Protein AF-A0A961BK94-F1 (afdb_monomer)

Mean predicted aligned error: 3.95 Å

Foldseek 3Di:
DDFDWDKDKDWDKAADPDWADDPVGTDRIWIKMWIWTDDPPFTFIFIQGDDPPPADDPVVQVVCVVHPHGPSNVRGNVRRVLRRVCVVVVHDSCVVVVND

Radius of gyration: 15.51 Å; Cα contacts (8 Å, |Δi|>4): 169; chains: 1; bounding box: 38×26×50 Å

Nearest PDB structures (foldseek):
  4gfi-assembly4_D  TM=8.246E-01  e=3.788E-04  Agrobacterium fabrum str. C58
  3ijq-assembly1_A  TM=8.852E-01  e=9.557E-04  Bacteroides thetaiotaomicron
  3mwc-assembly1_A-2  TM=8.475E-01  e=4.013E-04  Kosmotoga olearia TBF 19.5.1
  2chr-assembly1_A  TM=7.650E-01  e=1.150E-02  Cupriavidus necator
  3cyj-assembly1_A  TM=7.136E-01  e=9.122E-03  Rubrobacter xylanophilus DSM 9941

pLDDT: mean 93.45, std 8.27, range [42.22, 98.5]

Sequence (100 aa):
MSVEVRLRIHRLSIPMRDRFHSAAGGVDTRELVLVEAVDDNVSGWGEAAPFPEQDEAMEELIASIGGTPTPTLAAATECALADLDARRNGAWLGDRLGAE

Secondary structure (DSSP, 8-state):
----PEEEEEEEEEEEEEEEE-SS-EEEEEEEEEEEEEETTEEEEEEE-PPTTTS--HHHHHHHTTSS--HHHHHHHHHHHHHHHHHHTT--HHHHHT--

Structure (mmCIF, N/CA/C/O backbone):
data_AF-A0A961BK94-F1
#
_entry.id   AF-A0A961BK94-F1
#
loop_
_atom_site.group_PDB
_atom_site.id
_atom_site.type_symbol
_atom_site.label_atom_id
_atom_site.label_alt_id
_atom_site.label_comp_id
_atom_site.label_asym_id
_atom_site.label_entity_id
_atom_site.label_seq_id
_atom_site.pdbx_PDB_ins_code
_atom_site.Cartn_x
_atom_site.Cartn_y
_atom_site.Cartn_z
_atom_site.occupancy
_atom_site.B_iso_or_equiv
_atom_site.auth_seq_id
_atom_site.auth_comp_id
_atom_site.auth_asym_id
_atom_site.auth_atom_id
_atom_site.pdbx_PDB_model_num
ATOM 1 N N . MET A 1 1 ? -10.118 6.975 26.126 1.00 42.22 1 MET A N 1
ATOM 2 C CA . MET A 1 1 ? -8.783 6.364 25.961 1.00 42.22 1 MET A CA 1
ATOM 3 C C . MET A 1 1 ? -8.464 6.424 24.481 1.00 42.22 1 MET A C 1
ATOM 5 O O . MET A 1 1 ? -9.193 5.805 23.723 1.00 42.22 1 MET A O 1
ATOM 9 N N . SER A 1 2 ? -7.488 7.225 24.053 1.00 52.47 2 SER A N 1
ATOM 10 C CA . SER A 1 2 ? -6.984 7.137 22.678 1.00 52.47 2 SER A CA 1
ATOM 11 C C . SER A 1 2 ? -6.067 5.924 22.615 1.00 52.47 2 SER A C 1
ATOM 13 O O . SER A 1 2 ? -5.051 5.904 23.310 1.00 52.47 2 SER A O 1
ATOM 15 N N . VAL A 1 3 ? -6.449 4.899 21.861 1.00 62.41 3 VAL A N 1
ATOM 16 C CA . VAL A 1 3 ? -5.548 3.776 21.605 1.00 62.41 3 VAL A CA 1
ATOM 17 C C . VAL A 1 3 ? -4.538 4.216 20.546 1.00 62.41 3 VAL A C 1
ATOM 19 O O . VAL A 1 3 ? -4.891 4.900 19.582 1.00 62.41 3 VAL A O 1
ATOM 22 N N . GLU A 1 4 ? -3.266 3.911 20.784 1.00 83.62 4 GLU A N 1
ATOM 23 C CA . GLU A 1 4 ? -2.164 4.272 19.897 1.00 83.62 4 GLU A CA 1
ATOM 24 C C . GLU A 1 4 ? -2.205 3.385 18.647 1.00 83.62 4 GLU A C 1
ATOM 26 O O . GLU A 1 4 ? -1.984 2.176 18.722 1.00 83.62 4 GLU A O 1
ATOM 31 N N . VAL A 1 5 ? -2.499 3.987 17.492 1.00 92.38 5 VAL A N 1
ATOM 32 C CA . VAL A 1 5 ? -2.445 3.288 16.205 1.00 92.38 5 VAL A CA 1
ATOM 33 C C . VAL A 1 5 ? -0.987 3.015 15.860 1.00 92.38 5 VAL A C 1
ATOM 35 O O . VAL A 1 5 ? -0.180 3.941 15.782 1.00 92.38 5 VAL A O 1
ATOM 38 N N . ARG A 1 6 ? -0.649 1.746 15.619 1.00 95.06 6 ARG A N 1
ATOM 39 C CA . ARG A 1 6 ? 0.688 1.343 15.164 1.00 95.06 6 ARG A CA 1
ATOM 40 C C . ARG A 1 6 ? 0.669 1.050 13.675 1.00 95.06 6 ARG A C 1
ATOM 42 O O . ARG A 1 6 ? -0.191 0.307 13.215 1.00 95.06 6 ARG A O 1
ATOM 49 N N . LEU A 1 7 ? 1.649 1.569 12.944 1.00 96.25 7 LEU A N 1
ATOM 50 C CA . LEU A 1 7 ? 1.845 1.235 11.535 1.00 96.25 7 LEU A CA 1
ATOM 51 C C . LEU A 1 7 ? 2.818 0.059 11.408 1.00 96.25 7 LEU A C 1
ATOM 53 O O . LEU A 1 7 ? 3.907 0.079 11.985 1.00 96.25 7 LEU A O 1
ATOM 57 N N . ARG A 1 8 ? 2.430 -0.966 10.650 1.00 97.12 8 ARG A N 1
ATOM 58 C CA . ARG A 1 8 ? 3.305 -2.059 10.213 1.00 97.12 8 ARG A CA 1
ATOM 59 C C . ARG A 1 8 ? 3.457 -2.002 8.704 1.00 97.12 8 ARG A C 1
ATOM 61 O O . ARG A 1 8 ? 2.505 -1.703 7.991 1.00 97.12 8 ARG A O 1
ATOM 68 N N . ILE A 1 9 ? 4.663 -2.295 8.236 1.00 97.25 9 ILE A N 1
ATOM 69 C CA . ILE A 1 9 ? 5.021 -2.203 6.826 1.00 97.25 9 ILE A CA 1
ATOM 70 C C . ILE A 1 9 ? 5.388 -3.591 6.319 1.00 97.25 9 ILE A C 1
ATOM 72 O O . ILE A 1 9 ? 6.235 -4.264 6.907 1.00 97.25 9 ILE A O 1
ATOM 76 N N . HIS A 1 10 ? 4.768 -3.999 5.215 1.00 97.50 10 HIS A N 1
ATOM 77 C CA . HIS A 1 10 ? 5.001 -5.287 4.572 1.00 97.50 10 HIS A CA 1
ATOM 78 C C . HIS A 1 10 ? 5.458 -5.050 3.138 1.00 97.50 10 HIS A C 1
ATOM 80 O O . HIS A 1 10 ? 4.781 -4.354 2.390 1.00 97.50 10 HIS A O 1
ATOM 86 N N . ARG A 1 11 ? 6.585 -5.635 2.72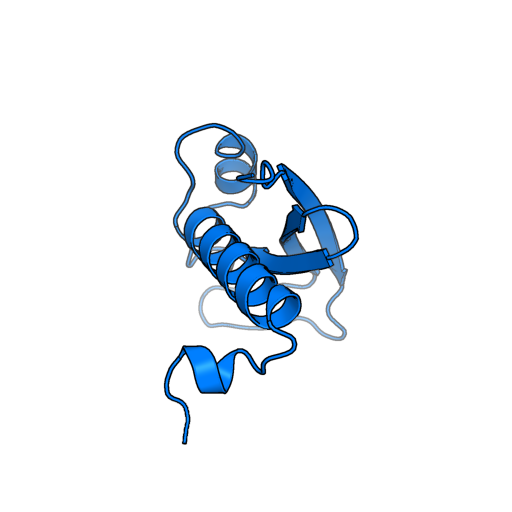8 1.00 95.88 11 ARG A N 1
ATOM 87 C CA . ARG A 1 11 ? 7.033 -5.594 1.329 1.00 95.88 11 ARG A CA 1
ATOM 88 C C . ARG A 1 11 ? 6.560 -6.842 0.599 1.00 95.88 11 ARG A C 1
ATOM 90 O O . ARG A 1 11 ? 6.735 -7.949 1.107 1.00 95.88 11 ARG A O 1
ATOM 97 N N . LEU A 1 12 ? 6.002 -6.665 -0.593 1.00 96.50 12 LEU A N 1
ATOM 98 C CA . LEU A 1 12 ? 5.570 -7.757 -1.452 1.00 96.50 12 LEU A CA 1
ATOM 99 C C . LEU A 1 12 ? 6.204 -7.632 -2.834 1.00 96.50 12 LEU A C 1
ATOM 101 O O . LEU A 1 12 ? 6.409 -6.540 -3.360 1.00 96.50 12 LEU A O 1
ATOM 105 N N . SER A 1 13 ? 6.473 -8.797 -3.408 1.00 96.62 13 SER A N 1
ATOM 106 C CA . SER A 1 13 ? 6.932 -8.985 -4.776 1.00 96.62 13 SER A CA 1
ATOM 107 C C . SER A 1 13 ? 5.973 -9.972 -5.425 1.00 96.62 13 SER A C 1
ATOM 109 O O . SER A 1 13 ? 5.886 -11.126 -4.994 1.00 96.62 13 SER A O 1
ATOM 111 N N . ILE A 1 14 ? 5.181 -9.503 -6.387 1.00 96.50 14 ILE A N 1
ATOM 112 C CA . ILE A 1 14 ? 4.109 -10.290 -7.001 1.00 96.50 14 ILE A CA 1
ATOM 113 C C . ILE A 1 14 ? 4.418 -10.478 -8.489 1.00 96.50 14 ILE A C 1
ATOM 115 O O . ILE A 1 14 ? 4.401 -9.494 -9.234 1.00 96.50 14 ILE A O 1
ATOM 119 N N . PRO A 1 15 ? 4.690 -11.712 -8.953 1.00 97.69 15 PRO A N 1
ATOM 120 C CA . PRO A 1 15 ? 4.888 -11.964 -10.372 1.00 97.69 15 PRO A CA 1
ATOM 121 C C . PRO A 1 15 ? 3.577 -11.751 -11.132 1.00 97.69 15 PRO A C 1
ATOM 123 O O . PRO A 1 15 ? 2.509 -12.211 -10.719 1.00 97.69 15 PRO A O 1
ATOM 126 N N . MET A 1 16 ? 3.664 -11.069 -12.266 1.00 96.75 16 MET A N 1
ATOM 127 C CA . MET A 1 16 ? 2.552 -10.917 -13.193 1.00 96.75 16 MET A CA 1
ATOM 128 C C . MET A 1 16 ? 2.335 -12.224 -13.955 1.00 96.75 16 MET A C 1
ATOM 130 O O . MET A 1 16 ? 3.279 -12.961 -14.241 1.00 96.75 16 MET A O 1
ATOM 134 N N . ARG A 1 17 ? 1.081 -12.514 -14.320 1.00 97.31 17 ARG A N 1
ATOM 135 C CA . ARG A 1 17 ? 0.759 -13.699 -15.132 1.00 97.31 17 ARG A CA 1
ATOM 136 C C . ARG A 1 17 ? 1.435 -13.649 -16.505 1.00 97.31 17 ARG A C 1
ATOM 138 O O . ARG A 1 17 ? 1.924 -14.659 -16.989 1.00 97.31 17 ARG A O 1
ATOM 145 N N . ASP A 1 18 ? 1.426 -12.463 -17.097 1.00 96.94 18 ASP A N 1
ATOM 146 C CA . ASP A 1 18 ? 2.030 -12.107 -18.373 1.00 96.94 18 ASP A CA 1
ATOM 147 C C . ASP A 1 18 ? 2.675 -10.722 -18.196 1.00 96.94 18 ASP A C 1
ATOM 149 O O . ASP A 1 18 ? 2.224 -9.938 -17.353 1.00 96.94 18 ASP A O 1
ATOM 153 N N . ARG A 1 19 ? 3.707 -10.395 -18.982 1.00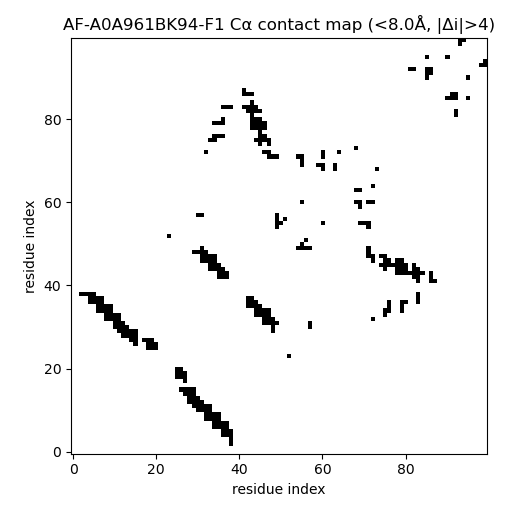 95.75 19 ARG A N 1
ATOM 154 C CA . ARG A 1 19 ? 4.356 -9.076 -18.921 1.00 95.75 19 ARG A CA 1
ATOM 155 C C . ARG A 1 19 ? 3.333 -7.966 -19.171 1.00 95.75 19 ARG A C 1
ATOM 157 O O . ARG A 1 19 ? 2.657 -7.958 -20.199 1.00 95.75 19 ARG A O 1
ATOM 164 N N . PHE A 1 20 ? 3.243 -7.001 -18.258 1.00 95.12 20 PHE A N 1
ATOM 165 C CA . PHE A 1 20 ? 2.436 -5.801 -18.471 1.00 95.12 20 PHE A CA 1
ATOM 166 C C . PHE A 1 20 ? 3.220 -4.805 -19.325 1.00 95.12 20 PHE A C 1
ATOM 168 O O . PHE A 1 20 ? 4.369 -4.511 -19.007 1.00 95.12 20 PHE A O 1
ATOM 175 N N . HIS A 1 21 ? 2.614 -4.285 -20.393 1.00 94.25 21 HIS A N 1
ATOM 176 C CA . HIS A 1 21 ? 3.252 -3.355 -21.326 1.00 94.25 21 HIS A CA 1
ATOM 177 C C . HIS A 1 21 ? 2.610 -1.968 -21.260 1.00 94.25 21 HIS A C 1
ATOM 179 O O . HIS A 1 21 ? 1.387 -1.838 -21.274 1.00 94.25 21 HIS A O 1
ATOM 185 N N . SER A 1 22 ? 3.446 -0.934 -21.263 1.00 90.19 22 SER A N 1
ATOM 186 C CA . SER A 1 22 ? 3.062 0.469 -21.413 1.00 90.19 22 SER A CA 1
ATOM 187 C C . SER A 1 22 ? 3.968 1.157 -22.443 1.00 90.19 22 SER A C 1
ATOM 189 O O . SER A 1 22 ? 4.890 0.549 -22.986 1.00 90.19 22 SER A O 1
ATOM 191 N N . ALA A 1 23 ? 3.718 2.439 -22.724 1.00 90.94 23 ALA A N 1
ATOM 192 C CA . ALA A 1 23 ? 4.598 3.232 -23.586 1.00 90.94 23 ALA A CA 1
ATOM 193 C C . ALA A 1 23 ? 5.996 3.462 -22.976 1.00 90.94 23 ALA A C 1
ATOM 195 O O . ALA A 1 23 ? 6.938 3.726 -23.716 1.00 90.94 23 ALA A O 1
ATOM 196 N N . ALA A 1 24 ? 6.117 3.361 -21.649 1.00 85.44 24 ALA A N 1
ATOM 197 C CA . ALA A 1 24 ? 7.370 3.544 -20.922 1.00 85.44 24 ALA A CA 1
ATOM 198 C C . ALA A 1 24 ? 8.201 2.249 -20.867 1.00 85.44 24 ALA A C 1
ATOM 200 O O . ALA A 1 24 ? 9.422 2.284 -20.866 1.00 85.44 24 ALA A O 1
ATOM 201 N N . GLY A 1 25 ? 7.564 1.076 -20.930 1.00 87.81 25 GLY A N 1
ATOM 202 C CA . GLY A 1 25 ? 8.292 -0.186 -20.912 1.00 87.81 25 GLY A CA 1
ATOM 203 C C . GLY A 1 25 ? 7.401 -1.365 -20.569 1.00 87.81 25 GLY A C 1
ATOM 204 O O . GLY A 1 25 ? 6.237 -1.427 -20.962 1.00 87.81 25 GLY A O 1
ATOM 205 N N . GLY A 1 26 ? 7.945 -2.333 -19.837 1.00 93.00 26 GLY A N 1
ATOM 206 C CA . GLY A 1 26 ? 7.121 -3.414 -19.320 1.00 93.00 26 GLY A CA 1
ATOM 207 C C . GLY A 1 26 ? 7.591 -3.942 -17.980 1.00 93.00 26 GLY A C 1
ATOM 208 O O . GLY A 1 26 ? 8.760 -3.810 -17.630 1.00 93.00 26 GLY A O 1
ATOM 209 N N . VAL A 1 27 ? 6.653 -4.540 -17.257 1.00 94.75 27 VAL A N 1
ATOM 210 C CA . VAL A 1 27 ? 6.812 -4.994 -15.877 1.00 94.75 27 VAL A CA 1
ATOM 211 C C . VAL A 1 27 ? 6.399 -6.460 -15.792 1.00 94.75 27 VAL A C 1
ATOM 213 O O . VAL A 1 27 ? 5.265 -6.804 -16.131 1.00 94.75 27 VAL A O 1
ATOM 216 N N . ASP A 1 28 ? 7.314 -7.320 -15.342 1.00 96.56 28 ASP A N 1
ATOM 217 C CA . ASP A 1 28 ? 7.044 -8.749 -15.105 1.00 96.56 28 ASP A CA 1
ATOM 218 C C . ASP A 1 28 ? 6.670 -9.035 -13.644 1.00 96.56 28 ASP A C 1
ATOM 220 O O . ASP A 1 28 ? 6.022 -10.036 -13.356 1.00 96.56 28 ASP A O 1
ATOM 224 N N . THR A 1 29 ? 7.052 -8.146 -12.724 1.00 96.56 29 THR A N 1
ATOM 225 C CA . THR A 1 29 ? 6.827 -8.284 -11.282 1.00 96.56 29 THR A CA 1
ATOM 226 C C . THR A 1 29 ? 6.427 -6.939 -10.696 1.00 96.56 29 THR A C 1
ATOM 228 O O . THR A 1 29 ? 7.078 -5.928 -10.955 1.00 96.56 29 THR A O 1
ATOM 231 N N . ARG A 1 30 ? 5.371 -6.920 -9.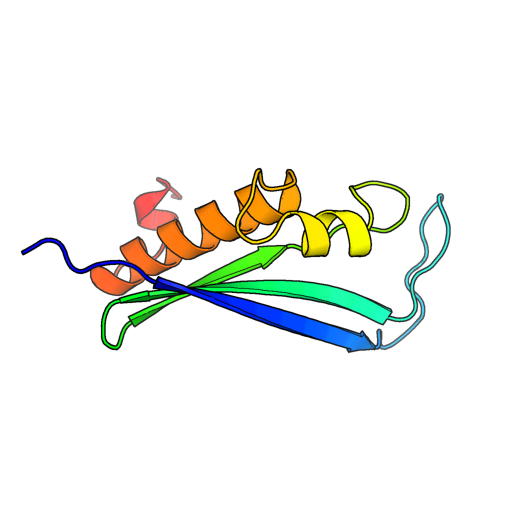885 1.00 95.38 30 ARG A N 1
ATOM 232 C CA . ARG A 1 30 ? 4.979 -5.756 -9.091 1.00 95.38 30 ARG A CA 1
ATOM 233 C C . ARG A 1 30 ? 5.644 -5.822 -7.726 1.00 95.38 30 ARG A C 1
ATOM 235 O O . ARG A 1 30 ? 5.317 -6.683 -6.914 1.00 95.38 30 ARG A O 1
ATOM 242 N N . GLU A 1 31 ? 6.558 -4.892 -7.489 1.00 95.81 31 GLU A N 1
ATOM 243 C CA . GLU A 1 31 ? 7.038 -4.575 -6.148 1.00 95.81 31 GLU A CA 1
ATOM 244 C C . GLU A 1 31 ? 6.057 -3.590 -5.510 1.00 95.81 31 GLU A C 1
ATOM 246 O O . GLU A 1 31 ? 5.677 -2.597 -6.135 1.00 95.81 31 GLU A O 1
ATOM 251 N N . LEU A 1 32 ? 5.641 -3.859 -4.278 1.00 96.50 32 LEU A N 1
ATOM 252 C CA . LEU A 1 32 ? 4.714 -3.004 -3.543 1.00 96.50 32 LEU A CA 1
ATOM 253 C C . LEU A 1 32 ? 4.962 -3.069 -2.039 1.00 96.50 32 LEU A C 1
ATOM 255 O O . LEU A 1 32 ? 5.613 -3.983 -1.522 1.00 96.50 32 LEU A O 1
ATOM 259 N N . VAL A 1 33 ? 4.418 -2.084 -1.338 1.00 98.00 33 VAL A N 1
ATOM 260 C CA . VAL A 1 33 ? 4.432 -1.997 0.116 1.00 98.00 33 VAL A CA 1
ATOM 261 C C . VAL A 1 33 ? 2.996 -1.921 0.624 1.00 98.00 33 VAL A C 1
ATOM 263 O O . VAL A 1 33 ? 2.254 -1.020 0.251 1.00 98.00 33 VAL A O 1
ATOM 266 N N . LEU A 1 34 ? 2.605 -2.842 1.505 1.00 98.38 34 LEU A N 1
ATOM 267 C CA . LEU A 1 34 ? 1.367 -2.720 2.270 1.00 98.38 34 LEU A CA 1
ATOM 268 C C . LEU A 1 34 ? 1.643 -2.000 3.586 1.00 98.38 34 LEU A C 1
ATOM 270 O O . LEU A 1 34 ? 2.535 -2.383 4.349 1.00 98.38 34 LEU A O 1
ATOM 274 N N . VAL A 1 35 ? 0.831 -0.985 3.855 1.00 98.44 35 VAL A N 1
ATOM 275 C CA . VAL A 1 35 ? 0.750 -0.309 5.143 1.00 98.44 35 VAL A CA 1
ATOM 276 C C . VAL A 1 35 ? -0.438 -0.890 5.896 1.00 98.44 35 VAL A C 1
ATOM 278 O O . VAL A 1 35 ? -1.575 -0.838 5.434 1.00 98.44 35 VAL A O 1
ATOM 281 N N . GLU A 1 36 ? -0.165 -1.448 7.066 1.00 98.31 36 GLU A N 1
ATOM 282 C CA . GLU A 1 36 ? -1.174 -1.945 7.991 1.00 98.31 36 GLU A CA 1
ATOM 283 C C . GLU A 1 36 ? -1.258 -0.988 9.184 1.00 98.31 36 GLU A C 1
ATOM 285 O O . GLU A 1 36 ? -0.310 -0.870 9.966 1.00 98.31 36 GLU A O 1
ATOM 290 N N . ALA A 1 37 ? -2.393 -0.312 9.341 1.00 97.88 37 ALA A N 1
ATOM 291 C CA . ALA A 1 37 ? -2.701 0.469 10.530 1.00 97.88 37 ALA A CA 1
ATOM 292 C C . ALA A 1 37 ? -3.415 -0.430 11.545 1.00 97.88 37 ALA A C 1
ATOM 294 O O . ALA A 1 37 ? -4.519 -0.905 11.287 1.00 97.88 37 ALA A O 1
ATOM 295 N N . VAL A 1 38 ? -2.782 -0.670 12.692 1.00 96.81 38 VAL A N 1
ATOM 296 C CA . VAL A 1 38 ? -3.241 -1.630 13.703 1.00 96.81 38 VAL A CA 1
ATOM 297 C C . VAL A 1 38 ? -3.756 -0.907 14.938 1.00 96.81 38 VAL A C 1
ATOM 299 O O . VAL A 1 38 ? -3.029 -0.114 15.544 1.00 96.81 38 VAL A O 1
ATOM 302 N N . ASP A 1 39 ? -4.969 -1.265 15.350 1.00 94.06 39 ASP A N 1
ATOM 303 C CA . ASP A 1 39 ? -5.550 -0.935 16.647 1.00 94.06 39 ASP A CA 1
ATOM 304 C C . ASP A 1 39 ? -6.152 -2.176 17.309 1.00 94.06 39 ASP A C 1
ATOM 306 O O . ASP A 1 39 ? -7.132 -2.735 16.816 1.00 94.06 39 ASP A O 1
ATOM 310 N N . ASP A 1 40 ? -5.568 -2.609 18.426 1.00 87.50 40 ASP A N 1
ATOM 311 C CA . ASP A 1 40 ? -5.900 -3.862 19.110 1.00 87.50 40 ASP A CA 1
ATOM 312 C C . ASP A 1 40 ? -6.021 -5.061 18.144 1.00 87.50 40 ASP A C 1
ATOM 314 O O . ASP A 1 40 ? -5.007 -5.603 17.701 1.00 87.50 40 ASP A O 1
ATOM 318 N N . ASN A 1 41 ? -7.254 -5.472 17.822 1.00 88.06 41 ASN A N 1
ATOM 319 C CA . ASN A 1 41 ? -7.575 -6.613 16.955 1.00 88.06 41 ASN A CA 1
ATOM 320 C C . ASN A 1 41 ? -8.137 -6.196 15.585 1.00 88.06 41 ASN A C 1
ATOM 322 O O . ASN A 1 41 ? -8.655 -7.038 14.851 1.00 88.06 41 ASN A O 1
ATOM 326 N N . VAL A 1 42 ? -8.080 -4.907 15.250 1.00 95.62 42 VAL A N 1
ATOM 327 C CA . VAL A 1 42 ? -8.566 -4.356 13.985 1.00 95.62 42 VAL A CA 1
ATOM 328 C C . VAL A 1 42 ? -7.380 -3.822 13.190 1.00 95.62 42 VAL A C 1
ATOM 330 O O . VAL A 1 42 ? -6.577 -3.040 13.697 1.00 95.62 42 VAL A O 1
ATOM 333 N N . SER A 1 43 ? -7.299 -4.230 11.926 1.00 97.44 43 SER A N 1
ATOM 334 C CA . SER A 1 43 ? -6.303 -3.734 10.978 1.00 97.44 43 SER A CA 1
ATOM 335 C C . SER A 1 43 ? -7.001 -3.055 9.810 1.00 97.44 43 SER A C 1
ATOM 337 O O . SER A 1 43 ? -7.905 -3.646 9.213 1.00 97.44 43 SER A O 1
ATOM 339 N N . GLY A 1 44 ? -6.567 -1.841 9.485 1.00 97.75 44 GLY A N 1
ATOM 340 C CA . GLY A 1 44 ? -6.851 -1.181 8.216 1.00 97.75 44 GLY A CA 1
ATOM 341 C C . GLY A 1 44 ? -5.666 -1.289 7.265 1.00 97.75 44 GLY A C 1
ATOM 342 O O . GLY A 1 44 ? -4.518 -1.353 7.711 1.00 97.75 44 GLY A O 1
ATOM 343 N N . TRP A 1 45 ? -5.941 -1.321 5.966 1.00 98.50 45 TRP A N 1
ATOM 344 C CA . TRP A 1 45 ? -4.946 -1.617 4.939 1.00 98.50 45 TRP A CA 1
ATOM 345 C C . TRP A 1 45 ? -4.895 -0.549 3.855 1.00 98.50 45 TRP A C 1
ATOM 347 O O . TRP A 1 45 ? -5.920 -0.072 3.374 1.00 98.50 45 TRP A O 1
ATOM 357 N N . GLY A 1 46 ? -3.679 -0.215 3.442 1.00 98.31 46 GLY A N 1
ATOM 358 C CA . GLY A 1 46 ? -3.411 0.595 2.265 1.00 98.31 46 GLY A CA 1
ATOM 359 C C . GLY A 1 46 ? -2.199 0.064 1.515 1.00 98.31 46 GLY A C 1
ATOM 360 O O . GLY A 1 46 ? -1.350 -0.623 2.085 1.00 98.31 46 GLY A O 1
ATOM 361 N N . GLU A 1 47 ? -2.131 0.365 0.225 1.00 98.50 47 GLU A N 1
ATOM 362 C CA . GLU A 1 47 ? -1.102 -0.151 -0.674 1.00 98.50 47 GLU A CA 1
ATOM 363 C C . GLU A 1 47 ? -0.349 1.002 -1.331 1.00 98.50 47 GLU A C 1
ATOM 365 O O . GLU A 1 47 ? -0.949 1.872 -1.959 1.00 98.50 47 GLU A O 1
ATOM 370 N N . ALA A 1 48 ? 0.974 0.991 -1.196 1.00 98.25 48 ALA A N 1
ATOM 371 C CA . ALA A 1 48 ? 1.870 1.816 -1.979 1.00 98.25 48 ALA A CA 1
ATOM 372 C C . ALA A 1 48 ? 2.439 0.954 -3.108 1.00 98.25 48 ALA A C 1
ATOM 374 O O . ALA A 1 48 ? 3.173 -0.011 -2.873 1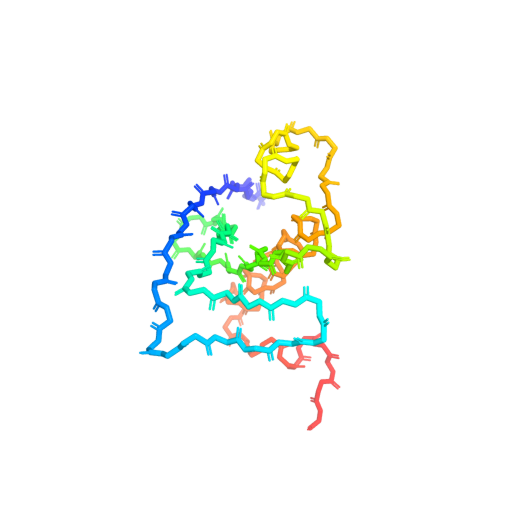.00 98.25 48 ALA A O 1
ATOM 375 N N . ALA A 1 49 ? 2.079 1.296 -4.339 1.00 96.25 49 ALA A N 1
ATOM 376 C CA . ALA A 1 49 ? 2.429 0.532 -5.528 1.00 96.25 49 ALA A CA 1
ATOM 377 C C . ALA A 1 49 ? 2.981 1.466 -6.615 1.00 96.25 49 ALA A C 1
ATOM 379 O O . ALA A 1 49 ? 2.354 1.592 -7.671 1.00 96.25 49 ALA A O 1
A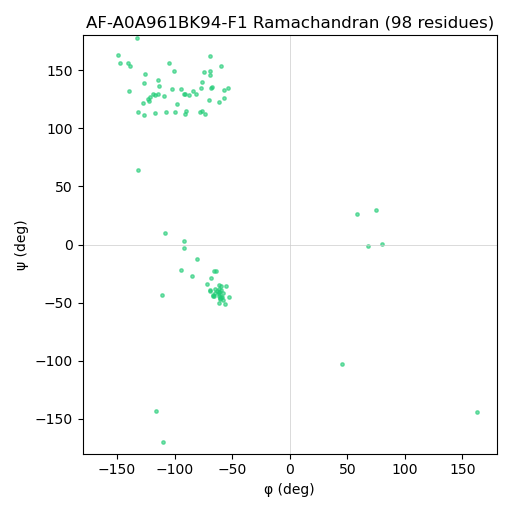TOM 380 N N . PRO A 1 50 ? 4.132 2.125 -6.379 1.00 95.62 50 PRO A N 1
ATOM 381 C CA . PRO A 1 50 ? 4.714 3.023 -7.367 1.00 95.62 50 PRO A CA 1
ATOM 382 C C . PRO A 1 50 ? 4.956 2.278 -8.681 1.00 95.62 50 PRO A C 1
ATOM 384 O O . PRO A 1 50 ? 5.441 1.140 -8.706 1.00 95.62 50 PRO A O 1
ATOM 387 N N . PHE A 1 51 ? 4.553 2.886 -9.790 1.00 92.94 51 PHE A N 1
ATOM 388 C CA . PHE A 1 51 ? 4.774 2.333 -11.112 1.00 92.94 51 PHE A CA 1
ATOM 389 C C . PHE A 1 51 ? 6.150 2.779 -11.645 1.00 92.94 51 PHE A C 1
ATOM 391 O O . PHE A 1 51 ? 6.434 3.981 -11.658 1.00 92.94 51 PHE A O 1
ATOM 398 N N . PRO A 1 52 ? 7.006 1.844 -12.114 1.00 90.50 52 PRO A N 1
ATOM 399 C CA . PRO A 1 52 ? 8.332 2.186 -12.627 1.00 90.50 52 PRO A CA 1
ATOM 400 C C . PRO A 1 52 ? 8.281 3.258 -13.720 1.00 90.50 52 PRO A C 1
ATOM 402 O O . PRO A 1 52 ? 7.475 3.159 -14.641 1.00 90.50 52 PRO A O 1
ATOM 405 N N . GLU A 1 53 ? 9.166 4.253 -13.627 1.00 86.81 53 GLU A N 1
ATOM 406 C CA . GLU A 1 53 ? 9.293 5.381 -14.572 1.00 86.81 53 GLU A CA 1
ATOM 407 C C . GLU A 1 53 ? 8.125 6.386 -14.580 1.00 86.81 53 GLU A C 1
ATOM 409 O O . GLU A 1 53 ? 8.182 7.374 -15.314 1.00 86.81 53 GLU A O 1
ATOM 414 N N . GLN A 1 54 ? 7.083 6.174 -13.770 1.00 90.38 54 GLN A N 1
ATOM 415 C CA . GLN A 1 54 ? 5.964 7.113 -13.617 1.00 90.38 54 GLN A CA 1
ATOM 416 C C . GLN A 1 54 ? 5.951 7.775 -12.235 1.00 90.38 54 GLN A C 1
ATOM 418 O O . GLN A 1 54 ? 5.763 8.987 -12.152 1.00 90.38 54 GLN A O 1
ATOM 423 N N . ASP A 1 55 ? 6.182 6.986 -11.186 1.00 94.12 55 ASP A N 1
ATOM 424 C CA . ASP A 1 55 ? 6.173 7.423 -9.787 1.00 94.12 55 ASP A CA 1
ATOM 425 C C . ASP A 1 55 ? 7.597 7.405 -9.187 1.00 94.12 55 ASP A C 1
ATOM 427 O O . ASP A 1 55 ? 8.587 7.242 -9.908 1.00 94.12 55 ASP A O 1
ATOM 431 N N . GLU A 1 56 ? 7.721 7.571 -7.864 1.00 95.62 56 GLU A N 1
ATOM 432 C CA . GLU A 1 56 ? 8.994 7.396 -7.152 1.00 95.62 56 GLU A CA 1
ATOM 433 C C . GLU A 1 56 ? 9.582 5.979 -7.296 1.00 95.62 56 GLU A C 1
ATOM 435 O O . GLU A 1 56 ? 8.866 4.989 -7.469 1.00 95.62 56 GLU A O 1
ATOM 440 N N . ALA A 1 57 ? 10.907 5.850 -7.175 1.00 94.69 57 ALA A N 1
ATOM 441 C CA . ALA A 1 57 ? 11.539 4.532 -7.166 1.00 94.69 57 ALA A CA 1
ATOM 442 C C . ALA A 1 57 ? 11.190 3.756 -5.881 1.00 94.69 57 ALA A C 1
ATOM 444 O O . ALA A 1 57 ? 11.040 4.333 -4.801 1.00 94.69 57 ALA A O 1
ATOM 445 N N . MET A 1 58 ? 11.128 2.423 -5.960 1.00 94.69 58 MET A N 1
ATOM 446 C CA . MET A 1 58 ? 10.829 1.579 -4.792 1.00 94.69 58 MET A CA 1
ATOM 447 C C . MET A 1 58 ? 11.860 1.772 -3.667 1.00 94.69 58 MET A C 1
ATOM 449 O O . MET A 1 58 ? 11.520 1.764 -2.486 1.00 94.69 58 MET A O 1
ATOM 453 N N . GLU A 1 59 ? 13.125 1.985 -4.014 1.00 94.75 59 GLU A N 1
ATOM 454 C CA . GLU A 1 59 ? 14.197 2.256 -3.060 1.00 94.75 59 GLU A CA 1
ATOM 455 C C . GLU A 1 59 ? 13.993 3.588 -2.326 1.00 94.75 59 GLU A C 1
ATOM 457 O O . GLU A 1 59 ? 14.245 3.664 -1.123 1.00 94.75 59 GLU A O 1
ATOM 462 N N . GLU A 1 60 ? 13.505 4.616 -3.026 1.00 96.50 60 GLU A N 1
ATOM 463 C CA . GLU A 1 60 ? 13.182 5.923 -2.439 1.00 96.50 60 GLU A CA 1
ATOM 464 C C . GLU A 1 60 ? 12.002 5.804 -1.473 1.00 96.50 60 GLU A C 1
ATOM 466 O O . GLU A 1 60 ? 12.068 6.300 -0.346 1.00 96.50 60 GLU A O 1
ATOM 471 N N . LEU A 1 61 ? 10.963 5.067 -1.873 1.00 97.00 61 LEU A N 1
ATOM 472 C CA . LEU A 1 61 ? 9.826 4.743 -1.018 1.00 97.00 61 LEU A CA 1
ATOM 473 C C . LEU A 1 61 ? 10.290 4.039 0.261 1.00 97.00 61 LEU A C 1
ATOM 475 O O . LEU A 1 61 ? 9.957 4.483 1.360 1.00 97.00 61 LEU A O 1
ATOM 479 N N . ILE A 1 62 ? 11.096 2.978 0.147 1.00 95.12 62 ILE A N 1
ATOM 480 C CA . ILE A 1 62 ? 11.591 2.221 1.307 1.00 95.12 62 ILE A CA 1
ATOM 481 C C . ILE A 1 62 ? 12.438 3.110 2.225 1.00 95.12 62 ILE A C 1
ATOM 483 O O . ILE A 1 62 ? 12.278 3.059 3.444 1.00 95.12 62 ILE A O 1
ATOM 487 N N . ALA A 1 63 ? 13.312 3.946 1.659 1.00 96.62 63 ALA A N 1
ATOM 488 C CA . ALA A 1 63 ? 14.143 4.870 2.429 1.00 96.62 63 ALA A CA 1
ATOM 489 C C . ALA A 1 63 ? 13.322 5.933 3.181 1.00 96.62 63 ALA A C 1
ATOM 491 O O . ALA A 1 63 ? 13.793 6.474 4.181 1.00 96.62 63 ALA A O 1
ATOM 492 N N . SER A 1 64 ? 12.099 6.220 2.725 1.00 96.75 64 SER A N 1
ATOM 493 C CA . SER A 1 64 ? 11.198 7.196 3.344 1.00 96.75 64 SER A CA 1
ATOM 494 C C . SER A 1 64 ? 10.427 6.667 4.563 1.00 96.75 64 SER A C 1
ATOM 496 O O . SER A 1 64 ? 9.852 7.454 5.320 1.00 96.75 64 SER A O 1
ATOM 498 N N . ILE A 1 65 ? 10.428 5.347 4.799 1.00 94.38 65 ILE A N 1
ATOM 499 C CA . ILE A 1 65 ? 9.707 4.719 5.915 1.00 94.38 65 ILE A CA 1
ATOM 500 C C . ILE A 1 65 ? 10.243 5.239 7.256 1.00 94.38 65 ILE A C 1
ATOM 502 O O . ILE A 1 65 ? 11.423 5.106 7.574 1.00 94.38 65 ILE A O 1
ATOM 506 N N . GLY A 1 66 ? 9.350 5.803 8.074 1.00 91.44 66 GLY A N 1
ATOM 507 C CA . GLY A 1 66 ? 9.695 6.400 9.370 1.00 91.44 66 GLY A CA 1
ATOM 508 C C . GLY A 1 66 ? 10.278 7.817 9.285 1.00 91.44 66 GLY A C 1
ATOM 509 O O . GLY A 1 66 ? 10.585 8.402 10.323 1.00 91.44 66 GLY A O 1
ATOM 510 N N 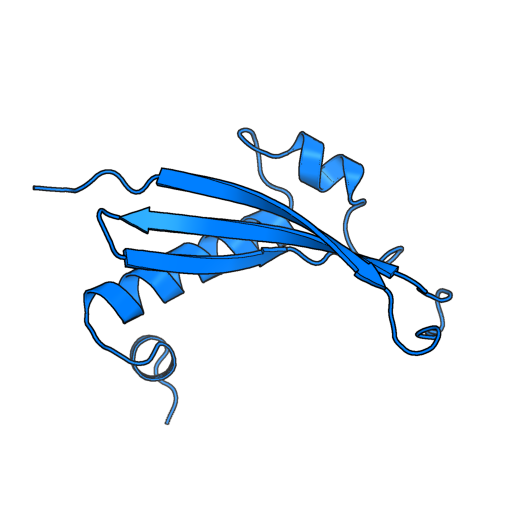. GLY A 1 67 ? 10.416 8.371 8.076 1.00 94.94 67 GLY A N 1
ATOM 511 C CA . GLY A 1 67 ? 10.814 9.752 7.811 1.00 94.94 67 GLY A CA 1
ATOM 512 C C . GLY A 1 67 ? 9.706 10.546 7.114 1.00 94.94 67 GLY A C 1
ATOM 513 O O . GLY A 1 67 ? 8.523 10.375 7.404 1.00 94.94 67 GLY A O 1
ATOM 514 N N . THR A 1 68 ? 10.097 11.433 6.196 1.00 96.50 68 THR A N 1
ATOM 515 C CA . THR A 1 68 ? 9.153 12.141 5.319 1.00 96.50 68 THR A CA 1
ATOM 516 C C . THR A 1 68 ? 8.678 11.185 4.226 1.00 96.50 68 THR A C 1
ATOM 518 O O . THR A 1 68 ? 9.513 10.802 3.408 1.00 96.50 68 THR A O 1
ATOM 521 N N . PRO A 1 69 ? 7.389 10.810 4.179 1.00 96.44 69 PRO A N 1
ATOM 522 C CA . PRO A 1 69 ? 6.903 9.802 3.244 1.00 96.44 69 PRO A CA 1
ATOM 523 C C . PRO A 1 69 ? 6.939 10.300 1.796 1.00 96.44 69 PRO A C 1
ATOM 525 O O . PRO A 1 69 ? 6.685 11.478 1.527 1.00 96.44 69 PRO A O 1
ATOM 528 N N . THR A 1 70 ? 7.203 9.392 0.855 1.00 98.00 70 THR A N 1
ATOM 529 C CA . THR A 1 70 ? 6.951 9.648 -0.572 1.00 98.00 70 THR A CA 1
ATOM 530 C C . THR A 1 70 ? 5.442 9.705 -0.864 1.00 98.00 70 THR A C 1
ATOM 532 O O . THR A 1 70 ? 4.646 9.238 -0.040 1.00 98.00 70 THR A O 1
ATOM 535 N N . PRO A 1 71 ? 5.005 10.267 -2.010 1.00 97.94 71 PRO A N 1
ATOM 536 C CA . PRO A 1 71 ? 3.583 10.408 -2.326 1.00 97.94 71 PRO A CA 1
ATOM 537 C C . PRO A 1 71 ? 2.776 9.107 -2.227 1.00 97.94 71 PRO A C 1
ATOM 539 O O . PRO A 1 71 ? 1.708 9.103 -1.614 1.00 97.94 71 PRO A O 1
ATOM 542 N N . THR A 1 72 ? 3.280 7.988 -2.758 1.00 98.00 72 THR A N 1
ATOM 543 C CA . THR A 1 72 ? 2.558 6.706 -2.695 1.00 98.00 72 THR A CA 1
ATOM 544 C C . THR A 1 72 ? 2.541 6.117 -1.284 1.00 98.00 72 THR A C 1
ATOM 546 O O . THR A 1 72 ? 1.529 5.541 -0.888 1.00 98.00 72 THR A O 1
ATOM 549 N N . LEU A 1 73 ? 3.597 6.311 -0.479 1.00 98.19 73 LEU A N 1
ATOM 550 C CA . LEU A 1 73 ? 3.608 5.882 0.926 1.00 98.19 73 LEU A CA 1
ATOM 551 C C . LEU A 1 73 ? 2.650 6.718 1.785 1.00 98.19 73 LEU A C 1
ATOM 553 O O . LEU A 1 73 ? 1.971 6.173 2.660 1.00 98.19 73 LEU A O 1
A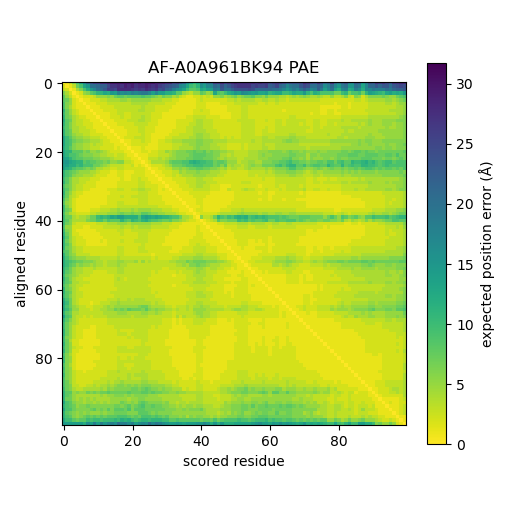TOM 557 N N . ALA A 1 74 ? 2.573 8.027 1.532 1.00 98.12 74 ALA A N 1
ATOM 558 C CA . ALA A 1 74 ? 1.623 8.917 2.191 1.00 98.12 74 ALA A CA 1
ATOM 559 C C . ALA A 1 74 ? 0.182 8.494 1.873 1.00 98.12 74 ALA A C 1
ATOM 561 O O . ALA A 1 74 ? -0.591 8.235 2.795 1.00 98.12 74 ALA A O 1
ATOM 562 N N . ALA A 1 75 ? -0.138 8.301 0.588 1.00 98.31 75 ALA A N 1
ATOM 563 C CA . ALA A 1 75 ? -1.451 7.834 0.151 1.00 98.31 75 ALA A CA 1
ATOM 564 C C . ALA A 1 75 ? -1.815 6.467 0.757 1.00 98.31 75 ALA A C 1
ATOM 566 O O . ALA A 1 75 ? -2.907 6.298 1.296 1.00 98.31 75 ALA A O 1
ATOM 567 N N . ALA A 1 76 ? -0.891 5.502 0.753 1.00 98.50 76 ALA A N 1
ATOM 568 C CA . ALA A 1 76 ? -1.116 4.193 1.362 1.00 98.50 76 ALA A CA 1
ATOM 569 C C . ALA A 1 76 ? -1.376 4.285 2.871 1.00 98.50 76 ALA A C 1
ATOM 571 O O . ALA A 1 76 ? -2.231 3.579 3.402 1.00 98.50 76 ALA A O 1
ATOM 572 N N . THR A 1 77 ? -0.669 5.176 3.565 1.00 98.12 77 THR A N 1
ATOM 573 C CA . THR A 1 77 ? -0.881 5.412 4.997 1.00 98.12 77 THR A CA 1
ATOM 574 C C . THR A 1 77 ? -2.259 6.020 5.259 1.00 98.1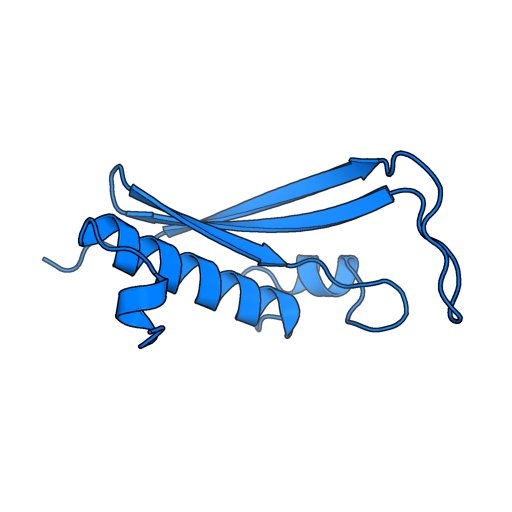2 77 THR A C 1
ATOM 576 O O . THR A 1 77 ? -2.968 5.557 6.151 1.00 98.12 77 THR A O 1
ATOM 579 N N . GLU A 1 78 ? -2.677 7.007 4.464 1.00 97.69 78 GLU A N 1
ATOM 580 C CA . GLU A 1 78 ? -4.016 7.602 4.550 1.00 97.69 78 GLU A CA 1
ATOM 581 C C . GLU A 1 78 ? -5.116 6.566 4.283 1.00 97.69 78 GLU A C 1
ATOM 583 O O . GLU A 1 78 ? -6.068 6.470 5.061 1.00 97.69 78 GLU A O 1
ATOM 588 N N . CYS A 1 79 ? -4.957 5.727 3.253 1.00 98.12 79 CYS A N 1
ATOM 589 C CA . CYS A 1 79 ? -5.874 4.623 2.966 1.00 98.12 79 CYS A CA 1
ATOM 590 C C . CYS A 1 79 ? -5.954 3.621 4.125 1.00 98.12 79 CYS A C 1
ATOM 592 O O . CYS A 1 79 ? -7.056 3.253 4.528 1.00 98.12 79 CYS A O 1
ATOM 594 N N . ALA A 1 80 ? -4.816 3.224 4.705 1.00 98.19 80 ALA A N 1
ATOM 595 C CA . ALA A 1 80 ? -4.784 2.295 5.833 1.00 98.19 80 ALA A CA 1
ATOM 596 C C . ALA A 1 80 ? -5.512 2.853 7.062 1.00 98.19 80 ALA A C 1
ATOM 598 O O . ALA A 1 80 ? -6.257 2.135 7.729 1.00 98.19 80 ALA A O 1
ATOM 599 N N . LEU A 1 81 ? -5.334 4.145 7.347 1.00 96.62 81 LEU A N 1
ATOM 600 C CA . LEU A 1 81 ? -6.015 4.821 8.449 1.00 96.62 81 LEU A CA 1
ATOM 601 C C . LEU A 1 81 ? -7.521 4.969 8.195 1.00 96.62 81 LEU A C 1
ATOM 603 O O . LEU A 1 81 ? -8.311 4.767 9.119 1.00 96.62 81 LEU A O 1
ATOM 607 N N . ALA A 1 82 ? -7.927 5.276 6.962 1.00 96.25 82 ALA A N 1
ATOM 608 C CA . ALA A 1 82 ? -9.335 5.374 6.586 1.00 96.25 82 ALA A CA 1
ATOM 609 C C . ALA A 1 82 ? -10.045 4.008 6.644 1.00 96.25 82 ALA A C 1
ATOM 611 O O . ALA A 1 82 ? -11.141 3.905 7.197 1.00 96.25 82 ALA A O 1
ATOM 612 N N . ASP A 1 83 ? -9.405 2.944 6.147 1.00 97.44 83 ASP A N 1
ATOM 613 C CA . ASP A 1 83 ? -9.916 1.572 6.250 1.00 97.44 83 ASP A CA 1
ATOM 614 C C . ASP A 1 83 ? -10.014 1.123 7.719 1.00 97.44 83 ASP A C 1
ATOM 616 O O . ASP A 1 83 ? -11.015 0.532 8.126 1.00 97.44 83 ASP A O 1
ATOM 620 N N . LEU A 1 84 ? -9.026 1.468 8.556 1.00 96.44 84 LEU A N 1
ATOM 621 C CA . LEU A 1 84 ? -9.063 1.175 9.992 1.00 96.44 84 LEU A CA 1
ATOM 622 C C . LEU A 1 84 ? -10.261 1.852 10.670 1.00 96.44 84 LEU A C 1
ATOM 624 O O . LEU A 1 84 ? -10.963 1.215 11.457 1.00 96.44 84 LEU A O 1
ATOM 628 N N . ASP A 1 85 ? -10.499 3.132 10.379 1.00 94.56 85 ASP A N 1
ATOM 629 C CA . ASP A 1 85 ? -11.643 3.870 10.914 1.00 94.56 85 ASP A CA 1
ATOM 630 C C . ASP A 1 85 ? -12.977 3.243 10.486 1.00 94.56 85 ASP A C 1
ATOM 632 O O . ASP A 1 85 ? -13.832 2.988 11.335 1.00 94.56 85 ASP A O 1
ATOM 636 N N . ALA A 1 86 ? -13.145 2.906 9.205 1.00 95.31 86 ALA A N 1
ATOM 637 C CA . ALA A 1 86 ? -14.353 2.234 8.731 1.00 95.31 86 ALA A CA 1
ATOM 638 C C . ALA A 1 86 ? -14.587 0.903 9.473 1.00 95.31 86 ALA A C 1
ATOM 640 O O . ALA A 1 86 ? -15.668 0.666 10.019 1.00 95.31 86 ALA A O 1
ATOM 641 N N . ARG A 1 87 ? -13.544 0.073 9.599 1.00 95.06 87 ARG A N 1
ATOM 642 C CA . ARG A 1 87 ? -13.616 -1.231 10.279 1.00 95.06 87 ARG A CA 1
ATOM 643 C C . ARG A 1 87 ? -13.909 -1.121 11.770 1.00 95.06 87 ARG A C 1
ATOM 645 O O . ARG A 1 87 ? -14.726 -1.890 12.271 1.00 95.06 87 ARG A O 1
ATOM 652 N N . ARG A 1 88 ? -13.297 -0.163 12.475 1.00 93.94 88 ARG A N 1
ATOM 653 C CA . ARG A 1 88 ? -13.584 0.117 13.897 1.00 93.94 88 ARG A CA 1
ATOM 654 C C . ARG A 1 88 ? -15.063 0.401 14.135 1.00 93.94 88 ARG A C 1
ATOM 656 O O . ARG A 1 88 ? -15.605 0.017 15.166 1.00 93.94 88 ARG A O 1
ATOM 663 N N . ASN A 1 89 ? -15.706 1.055 13.175 1.00 92.00 89 ASN A N 1
ATOM 664 C CA . ASN A 1 89 ? -17.113 1.424 13.249 1.00 92.00 89 ASN A CA 1
ATOM 665 C C . ASN A 1 89 ? -18.048 0.369 12.633 1.00 92.00 89 ASN A C 1
ATOM 667 O O . ASN A 1 89 ? -19.255 0.595 12.575 1.00 92.00 89 ASN A O 1
ATOM 671 N N . GLY A 1 90 ? -17.518 -0.770 12.165 1.00 93.69 90 GLY A N 1
ATOM 672 C CA . GLY A 1 90 ? -18.302 -1.784 11.453 1.00 93.69 90 GLY A CA 1
ATOM 673 C C . GLY A 1 90 ? -18.982 -1.240 10.192 1.00 93.69 90 GLY A C 1
ATOM 674 O O . GLY A 1 90 ? -20.031 -1.745 9.801 1.00 93.69 90 GLY A O 1
ATOM 675 N N . ALA A 1 91 ? -18.414 -0.190 9.596 1.00 93.75 91 ALA A N 1
ATOM 676 C CA . ALA A 1 91 ? -18.975 0.536 8.469 1.00 93.75 91 ALA A CA 1
ATOM 677 C C . ALA A 1 91 ? -18.250 0.180 7.169 1.00 93.75 91 ALA A C 1
ATOM 679 O O . ALA A 1 91 ? -17.083 -0.221 7.166 1.00 93.75 91 ALA A O 1
ATOM 680 N N . TRP A 1 92 ? -18.935 0.373 6.045 1.00 93.62 92 TRP A N 1
ATOM 681 C CA . TRP A 1 92 ? -18.285 0.361 4.745 1.00 93.62 92 TRP A CA 1
ATOM 682 C C . TRP A 1 92 ? -17.532 1.681 4.534 1.00 93.62 92 TRP A C 1
ATOM 684 O O . TRP A 1 92 ? -18.017 2.757 4.884 1.00 93.62 92 TRP A O 1
ATOM 694 N N . LEU A 1 93 ? -16.329 1.615 3.956 1.00 92.88 93 LEU A N 1
ATOM 695 C CA . LEU A 1 93 ? -15.520 2.810 3.698 1.00 92.88 93 LEU A CA 1
ATOM 696 C C . LEU A 1 93 ? -16.226 3.790 2.746 1.00 92.88 93 LEU A C 1
ATOM 698 O O . LEU A 1 93 ? -16.111 4.997 2.929 1.00 92.88 93 LEU A O 1
ATOM 702 N N . GLY A 1 94 ? -16.993 3.286 1.773 1.00 92.06 94 GLY A N 1
ATOM 703 C CA . GLY A 1 94 ? -17.757 4.132 0.853 1.00 92.06 94 GLY A CA 1
ATOM 704 C C . GLY A 1 94 ? -18.741 5.053 1.576 1.00 92.06 94 GLY A C 1
ATOM 705 O O . GLY A 1 94 ? -18.759 6.245 1.284 1.00 92.06 94 GLY A O 1
ATOM 706 N N . ASP A 1 95 ? -19.441 4.560 2.604 1.00 89.56 95 ASP A N 1
ATOM 707 C CA . ASP A 1 95 ? -20.350 5.379 3.422 1.00 89.56 95 ASP A CA 1
ATOM 708 C C . ASP A 1 95 ? -19.606 6.536 4.109 1.00 89.56 95 ASP A C 1
ATOM 710 O O . ASP A 1 95 ? -20.102 7.659 4.194 1.00 89.56 95 ASP A O 1
ATOM 714 N N . ARG A 1 96 ? -18.379 6.282 4.586 1.00 84.12 96 ARG A N 1
ATOM 715 C CA . ARG A 1 96 ? -17.528 7.298 5.234 1.00 84.12 96 ARG A CA 1
ATOM 716 C C . ARG A 1 96 ? -17.040 8.359 4.247 1.00 84.12 96 ARG A C 1
ATOM 718 O O . ARG A 1 96 ? -16.796 9.491 4.659 1.00 84.12 96 ARG A O 1
ATOM 725 N N . LEU A 1 97 ? -16.903 7.988 2.975 1.00 88.38 97 LEU A N 1
ATOM 726 C CA . LEU A 1 97 ? -16.477 8.862 1.882 1.00 88.38 97 LEU A CA 1
ATOM 727 C C . LEU A 1 97 ? -17.654 9.539 1.157 1.00 88.38 97 LEU A C 1
ATOM 729 O O . LEU A 1 97 ? -17.418 10.358 0.272 1.00 88.38 97 LEU A O 1
ATOM 733 N N . GLY A 1 98 ? -18.900 9.229 1.533 1.00 90.12 98 GLY A N 1
ATOM 734 C CA . GLY A 1 98 ? -20.101 9.773 0.896 1.00 90.12 98 GLY A CA 1
ATOM 735 C C . GLY A 1 98 ? -20.401 9.167 -0.477 1.00 90.12 98 GLY A C 1
ATOM 736 O O . GLY A 1 98 ? -20.943 9.859 -1.334 1.00 90.12 98 GLY A O 1
ATOM 737 N N . ALA A 1 99 ? -20.015 7.910 -0.708 1.00 89.94 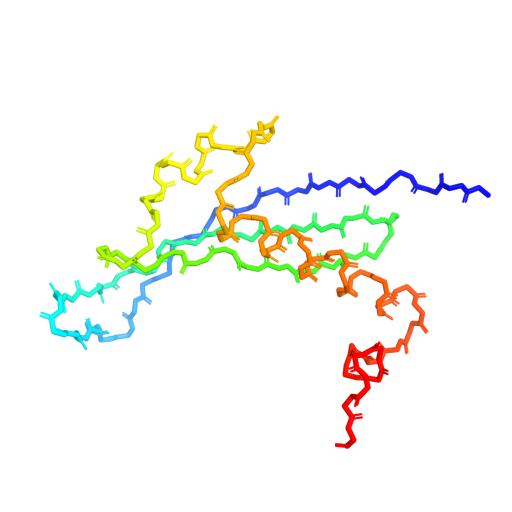99 ALA A N 1
ATOM 738 C CA . ALA A 1 99 ? -20.435 7.168 -1.892 1.00 89.94 99 ALA A CA 1
ATOM 739 C C . ALA A 1 99 ? -21.945 6.867 -1.821 1.00 89.94 99 ALA A C 1
ATOM 741 O O . ALA A 1 99 ? -22.438 6.456 -0.771 1.00 89.94 99 ALA A O 1
ATOM 742 N N . GLU A 1 100 ? -22.652 7.081 -2.935 1.00 77.94 100 GLU A N 1
ATOM 743 C CA . GLU A 1 100 ? -24.088 6.792 -3.115 1.00 77.94 100 GLU A CA 1
ATOM 744 C C . GLU A 1 100 ? -24.324 5.466 -3.850 1.00 77.94 100 GLU A C 1
ATOM 746 O O . GLU A 1 100 ? -23.539 5.150 -4.779 1.00 77.94 100 GLU A O 1
#

Solvent-accessible surface area (backbone atoms only — not comparable to full-atom values): 5827 Å² total; per-residue (Å²): 131,87,78,78,73,43,80,46,82,43,81,48,77,44,75,46,97,60,72,45,75,58,98,91,48,72,45,53,56,49,58,35,34,40,29,34,28,34,46,98,93,47,72,6,59,17,63,20,61,55,45,88,96,76,48,66,53,71,67,57,47,61,70,14,65,96,60,75,60,38,72,48,52,45,51,9,46,53,41,3,49,48,38,27,54,19,56,76,67,75,44,61,54,50,64,78,72,68,60,132